Protein AF-A0A5C5Y256-F1 (afdb_monomer_lite)

pLDDT: mean 80.4, std 19.27, range [34.69, 97.75]

Foldseek 3Di:
DDKDDPPPFFDAFAAKKDKDKDKDFDQVAWAFKKKKKKKWKKKAFAWDQVQWDKQNHHFPEKDWLDWDWDQDPVGIIIITIIMGMHIGRGIDDRMIMTITITPIHGMTTNIMDMDMHHYNDGDDDDPYNYHDPDPCVVVVVVVVVVVPPVVVVVVVVVVVVVPPD

Secondary structure (DSSP, 8-state):
------SSS-EE-SSSPPEEEEEEE-TT--SSEEEEEEEEEEEESPEEEEEEEETTEEPSEEEEEEEEEEEETTEEEEEEEEEEEEEESSPPPSEEEEEEEESSTTEEEEEEEEEEEEESS-----SS--PPPPPTHHHHHHHHHHHHHHHHHHHHHHHHHTT--

InterPro domains:
  IPR013424 PEP-CTERM protein-sorting domain [TIGR02595] (132-157)

Structure (mmCIF, N/CA/C/O backbone):
data_AF-A0A5C5Y256-F1
#
_entry.id   AF-A0A5C5Y256-F1
#
loop_
_atom_site.group_PDB
_atom_site.id
_atom_site.type_symbol
_atom_site.label_atom_id
_atom_site.label_alt_id
_atom_site.label_comp_id
_atom_site.label_asym_id
_atom_site.label_entity_id
_atom_site.label_seq_id
_atom_site.pdbx_PDB_ins_code
_atom_site.Cartn_x
_atom_site.Cartn_y
_atom_site.Cartn_z
_atom_site.occupancy
_atom_site.B_iso_or_equiv
_atom_site.auth_seq_id
_atom_site.auth_comp_id
_atom_site.auth_asym_id
_atom_site.auth_atom_id
_atom_site.pdbx_PDB_model_num
ATOM 1 N N . MET A 1 1 ? 0.397 11.827 10.457 1.00 34.69 1 MET A N 1
ATOM 2 C CA . MET A 1 1 ? 0.881 11.630 9.077 1.00 34.69 1 MET A CA 1
ATOM 3 C C . MET A 1 1 ? 2.297 11.081 9.155 1.00 34.69 1 MET A C 1
ATOM 5 O O . MET A 1 1 ? 3.234 11.843 9.354 1.00 34.69 1 MET A O 1
ATOM 9 N N . THR A 1 2 ? 2.439 9.758 9.115 1.00 43.88 2 THR A N 1
ATOM 10 C CA . THR A 1 2 ? 3.727 9.065 8.975 1.00 43.88 2 THR A CA 1
ATOM 11 C C . THR A 1 2 ? 3.893 8.754 7.493 1.00 43.88 2 THR A C 1
ATOM 13 O O . THR A 1 2 ? 3.155 7.951 6.935 1.00 43.88 2 THR A O 1
ATOM 16 N N . GLY A 1 3 ? 4.791 9.466 6.825 1.00 47.16 3 GLY A N 1
ATOM 17 C CA . GLY A 1 3 ? 5.094 9.262 5.414 1.00 47.16 3 GLY A CA 1
ATOM 18 C C . GLY A 1 3 ? 6.559 9.580 5.169 1.00 47.16 3 GLY A C 1
ATOM 19 O O . GLY A 1 3 ? 7.118 10.465 5.821 1.00 47.16 3 GLY A O 1
ATOM 20 N N . PHE A 1 4 ? 7.189 8.853 4.252 1.00 51.09 4 PHE A N 1
ATOM 21 C CA . PHE A 1 4 ? 8.534 9.195 3.812 1.00 51.09 4 PHE A CA 1
ATOM 22 C C . PHE A 1 4 ? 8.445 10.377 2.853 1.00 51.09 4 PHE A C 1
ATOM 24 O O . PHE A 1 4 ? 7.821 10.287 1.798 1.00 51.09 4 PHE A O 1
ATOM 31 N N . VAL A 1 5 ? 9.082 11.484 3.223 1.00 43.75 5 VAL A N 1
ATOM 32 C CA . VAL A 1 5 ? 9.382 12.572 2.295 1.00 43.75 5 VAL A CA 1
ATOM 33 C C . VAL A 1 5 ? 10.855 12.444 1.956 1.00 43.75 5 VAL A C 1
ATOM 35 O O . VAL A 1 5 ? 11.719 12.769 2.770 1.00 43.75 5 VAL A O 1
ATOM 38 N N . THR A 1 6 ? 11.161 11.932 0.770 1.00 45.12 6 THR A N 1
ATOM 39 C CA . THR A 1 6 ? 12.534 11.942 0.273 1.00 45.12 6 THR A CA 1
ATOM 40 C C . THR A 1 6 ? 12.877 13.374 -0.128 1.00 45.12 6 THR A C 1
ATOM 42 O O . THR A 1 6 ? 12.312 13.909 -1.079 1.00 45.12 6 THR A O 1
ATOM 45 N N . SER A 1 7 ? 13.767 14.031 0.614 1.00 36.16 7 SER A N 1
ATOM 46 C CA . SER A 1 7 ? 14.047 15.464 0.450 1.00 36.16 7 SER A CA 1
ATOM 47 C C . SER A 1 7 ? 14.774 15.829 -0.854 1.00 36.16 7 SER A C 1
ATOM 49 O O . SER A 1 7 ? 14.881 17.016 -1.161 1.00 36.16 7 SER A O 1
ATOM 51 N N . THR A 1 8 ? 15.262 14.850 -1.629 1.00 38.97 8 THR A N 1
ATOM 52 C CA . THR A 1 8 ? 16.079 15.091 -2.837 1.00 38.97 8 THR A CA 1
ATOM 53 C C . THR A 1 8 ? 15.862 14.120 -4.009 1.00 38.97 8 THR A C 1
ATOM 55 O O . THR A 1 8 ? 16.502 14.294 -5.045 1.00 38.97 8 THR A O 1
ATOM 58 N N . GLY A 1 9 ? 14.971 13.131 -3.908 1.00 55.41 9 GLY A N 1
ATOM 59 C CA . GLY A 1 9 ? 14.725 12.166 -4.987 1.00 55.41 9 GLY A CA 1
ATOM 60 C C . GLY A 1 9 ? 14.216 10.823 -4.477 1.00 55.41 9 GLY A C 1
ATOM 61 O O . GLY A 1 9 ? 14.474 10.453 -3.336 1.00 55.41 9 GLY A O 1
ATOM 62 N N . ALA A 1 10 ? 13.481 10.121 -5.331 1.00 59.03 10 ALA A N 1
ATOM 63 C CA . ALA A 1 10 ? 12.868 8.833 -5.053 1.00 59.03 10 ALA A CA 1
ATOM 64 C C . ALA A 1 10 ? 13.830 7.766 -4.500 1.00 59.03 10 ALA A C 1
ATOM 66 O O . ALA A 1 10 ? 15.022 7.750 -4.819 1.00 59.03 10 ALA A O 1
ATOM 67 N N . ILE A 1 11 ? 13.297 6.814 -3.723 1.00 74.69 11 ILE A N 1
ATOM 68 C CA . ILE A 1 11 ? 14.057 5.612 -3.342 1.00 74.69 11 ILE A CA 1
ATOM 69 C C . ILE A 1 11 ? 14.155 4.721 -4.581 1.00 74.69 11 ILE A C 1
ATOM 71 O O . ILE A 1 11 ? 13.157 4.153 -5.025 1.00 74.69 11 ILE A O 1
ATOM 75 N N . TYR A 1 12 ? 15.360 4.613 -5.138 1.00 73.62 12 TYR A N 1
ATOM 76 C CA . TYR A 1 12 ? 15.622 3.904 -6.386 1.00 73.62 12 TYR A CA 1
ATOM 77 C C . TYR A 1 12 ? 16.679 2.812 -6.214 1.00 73.62 12 TYR A C 1
ATOM 79 O O . TYR A 1 12 ? 17.737 3.039 -5.624 1.00 73.62 12 TYR A O 1
ATOM 87 N N . SER A 1 13 ? 16.412 1.641 -6.795 1.00 74.19 13 SER A N 1
ATOM 88 C CA . SER A 1 13 ? 17.357 0.524 -6.883 1.00 74.19 13 SER A CA 1
ATOM 89 C C . SER A 1 13 ? 17.542 0.108 -8.340 1.00 74.19 13 SER A C 1
ATOM 91 O O . SER A 1 13 ? 16.573 -0.199 -9.029 1.00 74.19 13 SER A O 1
ATOM 93 N N . PHE A 1 14 ? 18.787 0.071 -8.822 1.00 75.44 14 PHE A N 1
ATOM 94 C CA . PHE A 1 14 ? 19.107 -0.312 -10.206 1.00 75.44 14 PHE A CA 1
ATOM 95 C C . PHE A 1 14 ? 19.458 -1.794 -10.377 1.00 75.44 14 PHE A C 1
ATOM 97 O O . PHE A 1 14 ? 19.507 -2.274 -11.504 1.00 75.44 14 PHE A O 1
ATOM 104 N N . SER A 1 15 ? 19.772 -2.501 -9.291 1.00 72.38 15 SER A N 1
ATOM 105 C CA . SER A 1 15 ? 20.392 -3.833 -9.340 1.00 72.38 15 SER A CA 1
ATOM 106 C C . SER A 1 15 ? 19.523 -4.944 -8.759 1.00 72.38 15 SER A C 1
ATOM 108 O O . SER A 1 15 ? 19.734 -6.107 -9.091 1.00 72.38 15 SER A O 1
ATOM 110 N N . ALA A 1 16 ? 18.551 -4.608 -7.912 1.00 72.88 16 ALA A N 1
ATOM 111 C CA . ALA A 1 16 ? 17.676 -5.568 -7.248 1.00 72.88 16 ALA A CA 1
ATOM 112 C C . ALA A 1 16 ? 16.276 -4.987 -7.041 1.00 72.88 16 ALA A C 1
ATOM 114 O O . ALA A 1 16 ? 16.094 -3.768 -7.102 1.00 72.88 16 ALA A O 1
ATOM 115 N N . ALA A 1 17 ? 15.304 -5.860 -6.770 1.00 77.69 17 ALA A N 1
ATOM 116 C CA . ALA A 1 17 ? 14.001 -5.425 -6.293 1.00 77.69 17 ALA A CA 1
ATOM 117 C C . ALA A 1 17 ? 14.161 -4.634 -4.986 1.00 77.69 17 ALA A C 1
ATOM 119 O O . ALA A 1 17 ? 14.959 -4.999 -4.122 1.00 77.69 17 ALA A O 1
ATOM 120 N N . THR A 1 18 ? 13.438 -3.526 -4.873 1.00 81.81 18 THR A N 1
ATOM 121 C CA . THR A 1 18 ? 13.444 -2.703 -3.666 1.00 81.81 18 THR A CA 1
ATOM 122 C C . THR A 1 18 ? 12.452 -3.298 -2.681 1.00 81.81 18 THR A C 1
ATOM 124 O O . THR A 1 18 ? 11.283 -3.455 -3.028 1.00 81.81 18 THR A O 1
ATOM 127 N N . GLU A 1 19 ? 12.905 -3.575 -1.464 1.00 85.94 19 GLU A N 1
ATOM 128 C CA . GLU A 1 19 ? 12.057 -3.959 -0.334 1.00 85.94 19 GLU A CA 1
ATOM 129 C C . GLU A 1 19 ? 11.883 -2.745 0.580 1.00 85.94 19 GLU A C 1
ATOM 131 O O . GLU A 1 19 ? 12.862 -2.103 0.974 1.00 85.94 19 GLU A O 1
ATOM 136 N N . ILE A 1 20 ? 10.638 -2.387 0.886 1.00 87.50 20 ILE A N 1
ATOM 137 C CA . ILE A 1 20 ? 10.301 -1.229 1.717 1.00 87.50 20 ILE A CA 1
ATOM 138 C C . ILE A 1 20 ? 9.461 -1.708 2.892 1.00 87.50 20 ILE A C 1
ATOM 140 O O . ILE A 1 20 ? 8.506 -2.459 2.712 1.00 87.50 20 ILE A O 1
ATOM 144 N N . SER A 1 21 ? 9.807 -1.239 4.091 1.00 88.94 21 SER A N 1
ATOM 145 C CA . SER A 1 21 ? 9.034 -1.455 5.311 1.00 88.94 21 SER A CA 1
ATOM 146 C C . SER A 1 21 ? 8.929 -0.159 6.112 1.00 88.94 21 SER A C 1
ATOM 148 O O . SER A 1 21 ? 9.872 0.638 6.142 1.00 88.94 21 SER A O 1
ATOM 150 N N . THR A 1 22 ? 7.769 0.088 6.717 1.00 88.12 22 THR A N 1
ATOM 151 C CA . THR A 1 22 ? 7.509 1.285 7.522 1.00 88.12 22 THR A CA 1
ATOM 152 C C . THR A 1 22 ? 6.456 1.064 8.583 1.00 88.12 22 THR A C 1
ATOM 154 O O . THR A 1 22 ? 5.518 0.293 8.387 1.00 88.12 22 THR A O 1
ATOM 157 N N . ASP A 1 23 ? 6.588 1.796 9.683 1.00 90.50 23 ASP A N 1
ATOM 158 C CA . ASP A 1 23 ? 5.659 1.725 10.798 1.00 90.50 23 ASP A CA 1
ATOM 159 C C . ASP A 1 23 ? 4.615 2.846 10.720 1.00 90.50 23 ASP A C 1
ATOM 161 O O . ASP A 1 23 ? 4.909 4.021 10.475 1.00 90.50 23 ASP A O 1
ATOM 165 N N . VAL A 1 24 ? 3.369 2.470 10.978 1.00 90.06 24 VAL A N 1
ATOM 166 C CA . VAL A 1 24 ? 2.182 3.316 11.011 1.00 90.06 24 VAL A CA 1
ATOM 167 C C . VAL A 1 24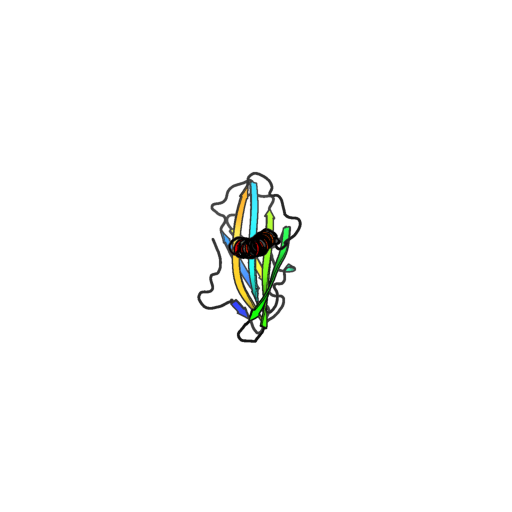 ? 1.732 3.409 12.460 1.00 90.06 24 VAL A C 1
ATOM 169 O O . VAL A 1 24 ? 1.205 2.451 13.020 1.00 90.06 24 VAL A O 1
ATOM 172 N N . LYS A 1 25 ? 1.950 4.577 13.062 1.00 92.25 25 LYS A N 1
ATOM 173 C CA . LYS A 1 25 ? 1.587 4.860 14.455 1.00 92.25 25 LYS A CA 1
ATOM 174 C C . LYS A 1 25 ? 0.088 5.155 14.538 1.00 92.25 25 LYS A C 1
ATOM 176 O O . LYS A 1 25 ? -0.379 6.102 13.902 1.00 92.25 25 LYS A O 1
ATOM 181 N N . THR A 1 26 ? -0.647 4.390 15.339 1.00 92.56 26 THR A N 1
ATOM 182 C CA . THR A 1 26 ? -2.109 4.513 15.518 1.00 92.56 26 THR A CA 1
ATOM 183 C C . THR A 1 26 ? -2.536 4.684 16.976 1.00 92.56 26 THR A C 1
ATOM 185 O O . THR A 1 26 ? -3.722 4.622 17.282 1.00 92.56 26 THR A O 1
ATOM 188 N N . THR A 1 27 ? -1.591 4.991 17.866 1.00 91.62 27 THR A N 1
ATOM 189 C CA . THR A 1 27 ? -1.786 5.171 19.321 1.00 91.62 27 THR A CA 1
ATOM 190 C C . THR A 1 27 ? -2.855 6.192 19.726 1.00 91.62 27 THR A C 1
ATOM 192 O O . THR A 1 27 ? -3.325 6.186 20.861 1.00 91.62 27 THR A O 1
ATOM 195 N N . ASN A 1 28 ? -3.238 7.103 18.831 1.00 92.69 28 ASN A N 1
ATOM 196 C CA . ASN A 1 28 ? -4.262 8.120 19.065 1.00 92.69 28 ASN A CA 1
ATOM 197 C C . ASN A 1 28 ? -5.651 7.739 18.523 1.00 92.69 28 ASN A C 1
ATOM 199 O O . ASN A 1 28 ? -6.564 8.564 18.582 1.00 92.69 28 ASN A O 1
ATOM 203 N N . LEU A 1 29 ? -5.807 6.540 17.959 1.00 94.31 29 LEU A N 1
ATOM 204 C CA . LEU A 1 29 ? -7.070 6.041 17.427 1.00 94.31 29 LEU A CA 1
ATOM 205 C C . LEU A 1 29 ? -7.772 5.143 18.448 1.00 94.31 29 LEU A C 1
ATOM 207 O O . LEU A 1 29 ? -7.141 4.372 19.163 1.00 94.31 29 LEU A O 1
ATOM 211 N N . SER A 1 30 ? -9.098 5.215 18.484 1.00 95.81 30 SER A N 1
ATOM 212 C CA . SER A 1 30 ? -9.936 4.349 19.310 1.00 95.81 30 SER A CA 1
ATOM 213 C C . SER A 1 30 ? -11.196 3.938 18.552 1.00 95.81 30 SER A C 1
ATOM 215 O O . SER A 1 30 ? -11.689 4.669 17.693 1.00 95.81 30 SER A O 1
ATOM 217 N N . GLY A 1 31 ? -11.687 2.736 18.841 1.00 95.62 31 GLY A N 1
ATOM 218 C CA . GLY A 1 31 ? -12.853 2.141 18.195 1.00 95.62 31 GLY A CA 1
ATOM 219 C C . GLY A 1 31 ? -12.764 0.619 18.186 1.00 95.62 31 GLY A C 1
ATOM 220 O O . GLY A 1 31 ? -11.784 0.041 18.663 1.00 95.62 31 GLY A O 1
ATOM 221 N N . THR A 1 32 ? -13.779 -0.034 17.629 1.00 97.06 32 THR A N 1
ATOM 222 C CA . THR A 1 32 ? -13.827 -1.503 17.493 1.00 97.06 32 THR A CA 1
ATOM 223 C C . THR A 1 32 ? -13.424 -2.006 16.108 1.00 97.06 32 THR A C 1
ATOM 225 O O . THR A 1 32 ? -13.274 -3.210 15.922 1.00 97.06 32 THR A O 1
ATOM 228 N N . GLN A 1 33 ? -13.228 -1.094 15.156 1.00 97.38 33 GLN A N 1
ATOM 229 C CA . GLN A 1 33 ? -12.859 -1.358 13.770 1.00 97.38 33 GLN A CA 1
ATOM 230 C C . GLN A 1 33 ? -11.706 -0.447 13.361 1.00 97.38 33 GLN A C 1
ATOM 232 O O . GLN A 1 33 ? -11.692 0.730 13.731 1.00 97.38 33 GLN A O 1
ATOM 237 N N . THR A 1 34 ? -10.798 -0.950 12.525 1.00 97.44 34 THR A N 1
ATOM 238 C CA . THR A 1 34 ? -9.666 -0.176 11.997 1.00 97.44 34 THR A CA 1
ATOM 239 C C . THR A 1 34 ? -9.648 -0.229 10.477 1.00 97.44 34 THR A C 1
ATOM 241 O O . THR A 1 34 ? -9.807 -1.296 9.891 1.00 97.44 34 THR A O 1
ATOM 244 N N . ARG A 1 35 ? -9.411 0.915 9.834 1.00 97.50 35 ARG A N 1
ATOM 245 C CA . ARG A 1 35 ? -9.091 1.002 8.410 1.00 97.50 35 ARG A CA 1
ATOM 246 C C . ARG A 1 35 ? -7.724 1.633 8.236 1.00 97.50 35 ARG A C 1
ATOM 248 O O . ARG A 1 35 ? -7.496 2.732 8.730 1.00 97.50 35 ARG A O 1
ATOM 255 N N . VAL A 1 36 ? -6.853 0.984 7.478 1.00 97.12 36 VAL A N 1
ATOM 256 C CA . VAL A 1 36 ? -5.594 1.574 7.010 1.00 97.12 36 VAL A CA 1
ATOM 257 C C . VAL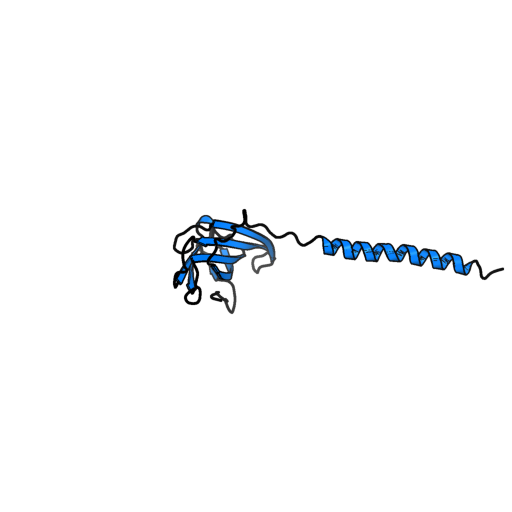 A 1 36 ? -5.658 1.693 5.497 1.00 97.12 36 VAL A C 1
ATOM 259 O O . VAL A 1 36 ? -6.103 0.772 4.814 1.00 97.12 36 VAL A O 1
ATOM 262 N N . VAL A 1 37 ? -5.245 2.839 4.971 1.00 96.62 37 VAL A N 1
ATOM 263 C CA . VAL A 1 37 ? -5.204 3.134 3.540 1.00 96.62 37 VAL A CA 1
ATOM 264 C C . VAL A 1 37 ? -3.787 3.545 3.184 1.00 96.62 37 VAL A C 1
ATOM 266 O O . VAL A 1 37 ? -3.255 4.484 3.769 1.00 96.62 37 VAL A O 1
ATOM 269 N N . ALA A 1 38 ? -3.188 2.861 2.215 1.00 96.00 38 ALA A N 1
ATOM 270 C CA . ALA A 1 38 ? -1.902 3.233 1.646 1.00 96.00 38 ALA A CA 1
ATOM 271 C C . ALA A 1 38 ? -2.089 3.722 0.209 1.00 96.00 38 ALA A C 1
ATOM 273 O O . ALA A 1 38 ? -2.772 3.082 -0.592 1.00 96.00 38 ALA A O 1
ATOM 274 N N . GLN A 1 39 ? -1.446 4.840 -0.114 1.00 95.38 39 GLN A N 1
ATOM 275 C CA . GLN A 1 39 ? -1.281 5.356 -1.467 1.00 95.38 39 GLN A CA 1
ATOM 276 C C . GLN A 1 39 ? 0.210 5.406 -1.779 1.00 95.38 39 GLN A C 1
ATOM 278 O O . GLN A 1 39 ? 0.977 6.077 -1.083 1.00 95.38 39 GLN A O 1
ATOM 283 N N . ILE A 1 40 ? 0.623 4.681 -2.812 1.00 94.75 40 ILE A N 1
ATOM 284 C CA . ILE A 1 40 ? 2.027 4.526 -3.183 1.00 94.75 40 ILE A CA 1
ATOM 285 C C . ILE A 1 40 ? 2.190 5.024 -4.607 1.00 94.75 40 ILE A C 1
ATOM 287 O O . ILE A 1 40 ? 1.512 4.548 -5.507 1.00 94.75 40 ILE A O 1
ATOM 291 N N . GLN A 1 41 ? 3.097 5.966 -4.816 1.00 94.06 41 GLN A N 1
ATOM 292 C CA . GLN A 1 41 ? 3.450 6.456 -6.137 1.00 94.06 41 GLN A CA 1
ATOM 293 C C . GLN A 1 41 ? 4.840 5.949 -6.487 1.00 94.06 41 GLN A C 1
ATOM 295 O O . GLN A 1 41 ? 5.801 6.194 -5.753 1.00 94.06 41 GLN A O 1
ATOM 300 N N . ALA A 1 42 ? 4.946 5.258 -7.616 1.00 93.00 42 ALA A N 1
ATOM 301 C CA . ALA A 1 42 ? 6.216 4.758 -8.114 1.00 93.00 42 ALA A CA 1
ATOM 302 C C . ALA A 1 42 ? 6.330 4.953 -9.625 1.00 93.00 42 ALA A C 1
ATOM 304 O O . ALA A 1 42 ? 5.329 4.943 -10.344 1.00 93.00 42 ALA A O 1
ATOM 305 N N . SER A 1 43 ? 7.559 5.114 -10.104 1.00 92.00 43 SER A N 1
ATOM 306 C CA . SER A 1 43 ? 7.889 5.165 -11.523 1.00 92.00 43 SER A CA 1
ATOM 307 C C . SER A 1 43 ? 8.888 4.069 -11.913 1.00 92.00 43 SER A C 1
ATOM 309 O O . SER A 1 43 ? 9.594 3.520 -11.066 1.00 92.00 43 SER A O 1
ATOM 311 N N . GLY A 1 44 ? 8.932 3.713 -13.198 1.00 90.31 44 GLY A N 1
ATOM 312 C CA . GLY A 1 44 ? 9.780 2.625 -13.694 1.00 90.31 44 GLY A CA 1
ATOM 313 C C . GLY A 1 44 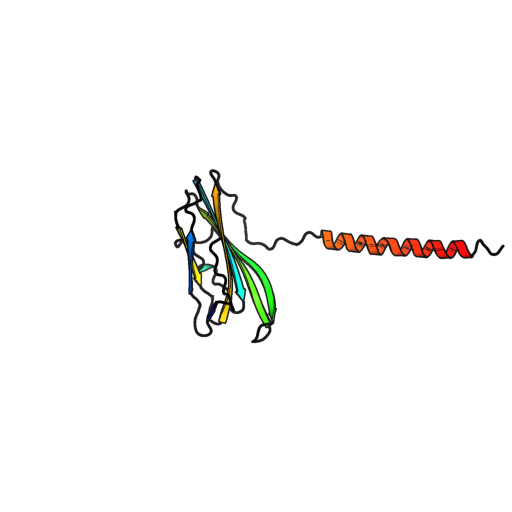? 9.127 1.260 -13.510 1.00 90.31 44 GLY A C 1
ATOM 314 O O . GLY A 1 44 ? 7.997 1.045 -13.953 1.00 90.31 44 GLY A O 1
ATOM 315 N N . THR A 1 45 ? 9.848 0.322 -12.898 1.00 89.94 45 THR A N 1
ATOM 316 C CA . THR A 1 45 ? 9.300 -1.012 -12.624 1.00 89.94 45 THR A CA 1
ATOM 317 C C . THR A 1 45 ? 8.169 -0.923 -11.607 1.00 89.94 45 THR A C 1
ATOM 319 O O . THR A 1 45 ? 8.265 -0.200 -10.620 1.00 89.94 45 THR A O 1
ATOM 322 N N . GLY A 1 46 ? 7.078 -1.642 -11.870 1.00 90.94 46 GLY A N 1
ATOM 323 C CA . GLY A 1 46 ? 5.883 -1.586 -11.037 1.00 90.94 46 GLY A CA 1
ATOM 324 C C . GLY A 1 46 ? 6.069 -2.181 -9.640 1.00 90.94 46 GLY A C 1
ATOM 325 O O . GLY A 1 46 ? 7.032 -2.901 -9.363 1.00 90.94 46 GLY A O 1
ATOM 326 N N . LEU A 1 47 ? 5.102 -1.893 -8.772 1.00 94.25 47 LEU A N 1
ATOM 327 C CA . LEU A 1 47 ? 4.999 -2.466 -7.433 1.00 94.25 47 LEU A CA 1
ATOM 328 C C . LEU A 1 47 ? 4.403 -3.878 -7.510 1.00 94.25 47 LEU A C 1
ATOM 330 O O . LEU A 1 47 ? 3.453 -4.113 -8.260 1.00 94.25 47 LEU A O 1
ATOM 334 N N . ASP A 1 48 ? 4.934 -4.815 -6.726 1.00 94.88 48 ASP A N 1
ATOM 335 C CA . ASP A 1 48 ? 4.340 -6.142 -6.578 1.00 94.88 48 ASP A CA 1
ATOM 336 C C . ASP A 1 48 ? 3.185 -6.076 -5.572 1.00 94.88 48 ASP A C 1
ATOM 338 O O . ASP A 1 48 ? 3.388 -6.127 -4.359 1.00 94.88 48 ASP A O 1
ATOM 342 N N . LEU A 1 49 ? 1.953 -5.966 -6.075 1.00 94.31 49 LEU A N 1
ATOM 343 C CA . LEU A 1 49 ? 0.757 -5.856 -5.234 1.00 94.31 49 LEU A CA 1
ATOM 344 C C . LEU A 1 49 ? 0.530 -7.085 -4.343 1.00 94.31 49 LEU A C 1
ATOM 346 O O . LEU A 1 49 ? -0.155 -6.963 -3.330 1.00 94.31 49 LEU A O 1
ATOM 350 N N . SER A 1 50 ? 1.098 -8.246 -4.685 1.00 94.56 50 SER A N 1
ATOM 351 C CA . SER A 1 50 ? 0.996 -9.449 -3.851 1.00 94.56 50 SER A CA 1
ATOM 352 C C . SER A 1 50 ? 1.907 -9.397 -2.620 1.00 94.56 50 SER A C 1
ATOM 354 O O . SER A 1 50 ? 1.614 -10.033 -1.610 1.00 94.56 50 SER A O 1
ATOM 356 N N . SER A 1 51 ? 2.966 -8.585 -2.676 1.00 94.69 51 SER A N 1
ATOM 357 C CA . SER A 1 51 ? 3.889 -8.337 -1.562 1.00 94.69 51 SER A CA 1
ATOM 358 C C . SER A 1 51 ? 3.425 -7.228 -0.609 1.00 94.69 51 SER A C 1
ATOM 360 O O . SER A 1 51 ? 4.056 -7.012 0.423 1.00 94.69 51 SER A O 1
ATOM 362 N N . LEU A 1 52 ? 2.342 -6.514 -0.946 1.00 95.81 52 LEU A N 1
ATOM 363 C CA . LEU A 1 52 ? 1.828 -5.383 -0.176 1.00 95.81 52 LEU A CA 1
ATOM 364 C C . LEU A 1 52 ? 1.029 -5.870 1.039 1.00 95.81 52 LEU A C 1
ATOM 366 O O . LEU A 1 52 ? -0.144 -6.243 0.931 1.00 95.81 52 LEU A O 1
ATOM 370 N N . LEU A 1 53 ? 1.677 -5.857 2.202 1.00 96.75 53 LEU A N 1
ATOM 371 C CA . LEU A 1 53 ? 1.177 -6.442 3.443 1.00 96.75 53 LEU A CA 1
ATOM 372 C C . LEU A 1 53 ? 1.160 -5.420 4.583 1.00 96.75 53 LEU A C 1
ATOM 374 O O . LEU A 1 53 ? 2.080 -4.619 4.723 1.00 96.75 53 LEU A O 1
ATOM 378 N N . LEU A 1 54 ? 0.150 -5.514 5.450 1.00 96.50 54 LEU A N 1
ATOM 379 C CA . LEU A 1 54 ? 0.056 -4.771 6.708 1.00 96.50 54 LEU A CA 1
ATOM 380 C C . LEU A 1 54 ? 0.059 -5.766 7.873 1.00 96.50 54 LEU A C 1
ATOM 382 O O . LEU A 1 54 ? -0.848 -6.588 7.976 1.00 96.50 54 LEU A O 1
ATOM 386 N N . ASN A 1 55 ? 1.084 -5.743 8.727 1.00 95.50 55 ASN A N 1
ATOM 387 C CA . ASN A 1 55 ? 1.331 -6.766 9.756 1.00 95.50 55 ASN A CA 1
ATOM 388 C C . ASN A 1 55 ? 1.266 -8.204 9.195 1.00 95.50 55 ASN A C 1
ATOM 390 O O . ASN A 1 55 ? 0.734 -9.116 9.827 1.00 95.50 55 ASN A O 1
ATOM 394 N N . GLY A 1 56 ? 1.763 -8.402 7.970 1.00 93.94 56 GLY A N 1
ATOM 395 C CA . GLY A 1 56 ? 1.715 -9.690 7.271 1.00 93.94 56 GLY A CA 1
ATOM 396 C C . GLY A 1 56 ? 0.346 -10.064 6.685 1.00 93.94 56 GLY A C 1
ATOM 397 O O . GLY A 1 56 ? 0.208 -11.157 6.145 1.00 93.94 56 GLY A O 1
ATOM 398 N N . GLN A 1 57 ? -0.659 -9.188 6.769 1.00 96.19 57 GLN A N 1
ATOM 399 C CA . GLN A 1 57 ? -1.994 -9.406 6.208 1.00 96.19 57 GLN A CA 1
ATOM 400 C C . GLN A 1 57 ? -2.140 -8.744 4.836 1.00 96.19 57 GLN A C 1
ATOM 402 O O . GLN A 1 57 ? -1.723 -7.601 4.627 1.00 96.19 57 GLN A O 1
ATOM 407 N N . THR A 1 58 ? -2.784 -9.444 3.905 1.00 96.69 58 THR A N 1
ATOM 408 C CA . THR A 1 58 ? -3.115 -8.914 2.577 1.00 96.69 58 THR A CA 1
ATOM 409 C C . THR A 1 58 ? -4.186 -7.832 2.662 1.00 96.69 58 THR A C 1
ATOM 411 O O . THR A 1 58 ? -5.066 -7.885 3.523 1.00 96.69 58 THR A O 1
ATOM 414 N N . ALA A 1 59 ? -4.139 -6.872 1.740 1.00 97.00 59 ALA A N 1
ATOM 415 C CA . ALA A 1 59 ? -5.162 -5.837 1.636 1.00 97.00 59 ALA A CA 1
ATOM 416 C C . ALA A 1 59 ? -6.546 -6.433 1.337 1.00 97.00 59 ALA A C 1
ATOM 418 O O . ALA A 1 59 ? -6.672 -7.379 0.559 1.00 97.00 59 ALA A O 1
ATOM 419 N N . SER A 1 60 ? -7.593 -5.842 1.916 1.00 96.44 60 SER A N 1
ATOM 420 C CA . SER A 1 60 ? -8.987 -6.135 1.562 1.00 96.44 60 SER A CA 1
ATOM 421 C C . SER A 1 60 ? -9.279 -5.717 0.120 1.00 96.44 60 SER A C 1
ATOM 423 O O . SER A 1 60 ? -10.051 -6.368 -0.579 1.00 96.44 60 SER A O 1
ATOM 425 N N . VAL A 1 61 ? -8.646 -4.626 -0.321 1.00 96.06 61 VAL A N 1
ATOM 426 C CA . VAL A 1 61 ? -8.704 -4.110 -1.691 1.00 96.06 61 VAL A CA 1
ATOM 427 C C . VAL A 1 61 ? -7.335 -3.547 -2.038 1.00 96.06 61 VAL A C 1
ATOM 429 O O . VAL A 1 61 ? -6.796 -2.753 -1.272 1.00 96.06 61 VAL A O 1
ATOM 432 N N . SER A 1 62 ? -6.784 -3.896 -3.195 1.00 96.56 62 SER A N 1
ATOM 433 C CA . SER A 1 62 ? -5.581 -3.255 -3.722 1.00 96.56 62 SER A CA 1
ATOM 434 C C . SER A 1 62 ? -5.616 -3.180 -5.244 1.00 96.56 62 SER A C 1
ATOM 436 O O . SER A 1 62 ? -6.343 -3.926 -5.903 1.00 96.56 62 SER A O 1
ATOM 438 N N . GLY A 1 63 ? -4.876 -2.233 -5.815 1.00 95.75 63 GLY A N 1
ATOM 439 C CA . GLY A 1 63 ? -4.829 -2.056 -7.260 1.00 95.75 63 GLY A CA 1
ATOM 440 C C . GLY A 1 63 ? -4.106 -0.793 -7.700 1.00 95.75 63 GLY A C 1
ATOM 441 O O . GLY A 1 63 ? -3.629 -0.002 -6.886 1.00 95.75 63 GLY A O 1
ATOM 442 N N . ILE A 1 64 ? -4.052 -0.615 -9.017 1.00 94.56 64 ILE A N 1
ATOM 443 C CA . ILE A 1 64 ? -3.565 0.608 -9.655 1.00 94.56 64 ILE A CA 1
ATOM 444 C C . ILE A 1 64 ? -4.736 1.593 -9.711 1.00 94.56 64 ILE A C 1
ATOM 446 O O . ILE A 1 64 ? -5.759 1.312 -10.332 1.00 94.56 64 ILE A O 1
ATOM 450 N N . ALA A 1 65 ? -4.590 2.726 -9.031 1.00 92.38 65 ALA A N 1
ATOM 451 C CA . ALA A 1 65 ? -5.551 3.820 -9.030 1.00 92.38 65 ALA A CA 1
ATOM 452 C C . ALA A 1 65 ? -5.423 4.694 -10.281 1.00 92.38 65 ALA A C 1
ATOM 454 O O . ALA A 1 65 ? -6.444 5.085 -10.836 1.00 92.38 65 ALA A O 1
ATOM 455 N N . ASP A 1 66 ? -4.197 4.968 -10.732 1.00 92.88 66 ASP A N 1
ATOM 456 C CA . ASP A 1 66 ? -3.909 5.704 -11.967 1.00 92.88 66 ASP A CA 1
ATOM 457 C C . ASP A 1 66 ? -2.550 5.279 -12.546 1.00 92.88 66 ASP A C 1
ATOM 459 O O . ASP A 1 66 ? -1.678 4.784 -11.827 1.00 92.88 66 ASP A O 1
ATOM 463 N N . SER A 1 67 ? -2.356 5.459 -13.851 1.00 92.81 67 SER A N 1
ATOM 464 C CA . SER A 1 67 ? -1.067 5.249 -14.507 1.00 92.81 67 SER A CA 1
ATOM 465 C C . SER A 1 67 ? -0.903 6.178 -15.699 1.00 92.81 67 SER A C 1
ATOM 467 O O . SER A 1 67 ? -1.783 6.295 -16.553 1.00 92.81 67 SER A O 1
ATOM 469 N N . ARG A 1 68 ? 0.259 6.826 -15.784 1.00 92.94 68 ARG A N 1
ATOM 470 C CA . ARG A 1 68 ? 0.578 7.784 -16.843 1.00 92.94 68 ARG A CA 1
ATOM 471 C C . ARG A 1 68 ? 2.042 7.720 -17.236 1.00 92.94 68 ARG A C 1
ATOM 473 O O . ARG A 1 68 ? 2.920 7.445 -16.420 1.00 92.94 68 ARG A O 1
ATOM 480 N N . THR A 1 69 ? 2.320 8.029 -18.494 1.00 92.88 69 THR A N 1
ATOM 481 C CA . THR A 1 69 ? 3.695 8.194 -18.964 1.00 92.88 69 THR A CA 1
ATOM 482 C C . THR A 1 69 ? 4.236 9.550 -18.525 1.00 92.88 69 THR A C 1
ATOM 484 O O . THR A 1 69 ? 3.606 10.581 -18.760 1.00 92.88 69 THR A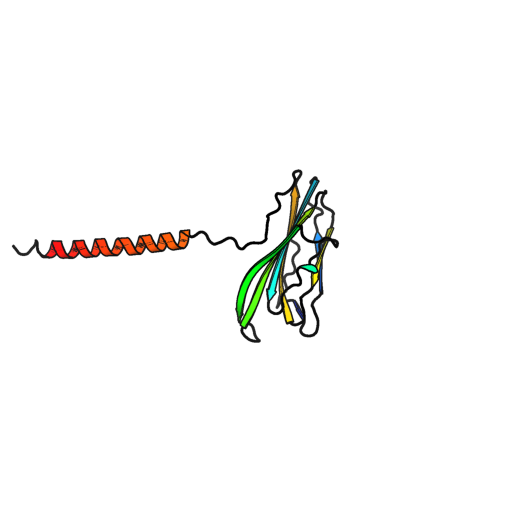 O 1
ATOM 487 N N . VAL A 1 70 ? 5.422 9.556 -17.925 1.00 88.94 70 VAL A N 1
ATOM 488 C CA . VAL A 1 70 ? 6.149 10.763 -17.521 1.00 88.94 70 VAL A CA 1
ATOM 489 C C . VAL A 1 70 ? 7.555 10.763 -18.102 1.00 88.94 70 VAL A C 1
ATOM 491 O O . VAL A 1 70 ? 8.118 9.719 -18.429 1.00 88.94 70 VAL A O 1
ATOM 494 N N . THR A 1 71 ? 8.139 11.946 -18.257 1.00 86.50 71 THR A N 1
ATOM 495 C CA . THR A 1 71 ? 9.527 12.090 -18.705 1.00 86.50 71 THR A CA 1
ATOM 496 C C . THR A 1 71 ? 10.475 11.941 -17.523 1.00 86.50 71 THR A C 1
ATOM 498 O O . THR A 1 71 ? 10.356 12.686 -16.552 1.00 86.50 71 THR A O 1
ATOM 501 N N . SER A 1 72 ? 11.436 11.025 -17.622 1.00 80.19 72 SER A N 1
ATOM 502 C CA . SER A 1 72 ? 12.517 10.853 -16.647 1.00 80.19 72 SER A CA 1
ATOM 503 C C . SER A 1 72 ? 13.884 11.090 -17.295 1.00 80.19 72 SER A C 1
ATOM 505 O O . SER A 1 72 ? 13.990 11.236 -18.515 1.00 80.19 72 SER A O 1
ATOM 507 N N . PHE A 1 73 ? 14.948 11.077 -16.489 1.00 72.38 73 PHE A N 1
ATOM 508 C CA . PHE A 1 73 ? 16.326 11.199 -16.973 1.00 72.38 73 PHE A CA 1
ATOM 509 C C . PHE A 1 73 ? 16.713 10.105 -17.989 1.00 72.38 73 PHE A C 1
ATOM 511 O O . PHE A 1 73 ? 17.501 10.360 -18.895 1.00 72.38 73 PHE A O 1
ATOM 518 N N . GLY A 1 74 ? 16.131 8.905 -17.878 1.00 74.94 74 GLY A N 1
ATOM 519 C CA . GLY A 1 74 ? 16.372 7.776 -18.787 1.00 74.94 74 GLY A CA 1
ATOM 520 C C . GLY A 1 74 ? 15.435 7.714 -19.998 1.00 74.94 74 GLY A C 1
ATOM 521 O O . GLY A 1 74 ? 15.470 6.735 -20.737 1.00 74.94 74 GLY A O 1
ATOM 522 N N . GLY A 1 75 ? 14.584 8.726 -20.197 1.00 84.50 75 GLY A N 1
ATOM 523 C CA . GLY A 1 75 ? 13.519 8.724 -21.200 1.00 84.50 75 GLY A CA 1
ATOM 524 C C . GLY A 1 75 ? 12.120 8.546 -20.595 1.00 84.50 75 GLY A C 1
ATOM 525 O O . GLY A 1 75 ? 11.953 8.619 -19.370 1.00 84.50 75 GLY A O 1
ATOM 526 N N . PRO A 1 76 ? 11.087 8.376 -21.440 1.00 88.31 76 PRO A N 1
ATOM 527 C CA . PRO A 1 76 ? 9.720 8.157 -20.983 1.00 88.31 76 PRO A CA 1
ATOM 528 C C . PRO A 1 76 ? 9.620 6.908 -20.103 1.00 88.31 76 PRO A C 1
ATOM 530 O O . PRO A 1 76 ? 10.128 5.849 -20.463 1.00 88.31 76 PRO A O 1
ATOM 533 N N . THR A 1 77 ? 8.945 7.031 -18.967 1.00 90.75 77 THR A N 1
ATOM 534 C CA . THR A 1 77 ? 8.694 5.933 -18.028 1.00 90.75 77 THR A CA 1
ATOM 535 C C . THR A 1 77 ? 7.235 5.937 -17.586 1.00 90.75 77 THR A C 1
ATOM 537 O O . THR A 1 77 ? 6.547 6.953 -17.707 1.00 90.75 77 THR A O 1
ATOM 540 N N . LEU A 1 78 ? 6.740 4.806 -17.090 1.00 92.31 78 LEU A N 1
ATOM 541 C CA . LEU A 1 78 ? 5.418 4.730 -16.475 1.00 92.31 78 LEU A CA 1
ATOM 542 C C . LEU A 1 78 ? 5.518 5.155 -15.014 1.00 92.31 78 LEU A C 1
ATOM 544 O O . LEU A 1 78 ? 6.334 4.619 -14.271 1.00 9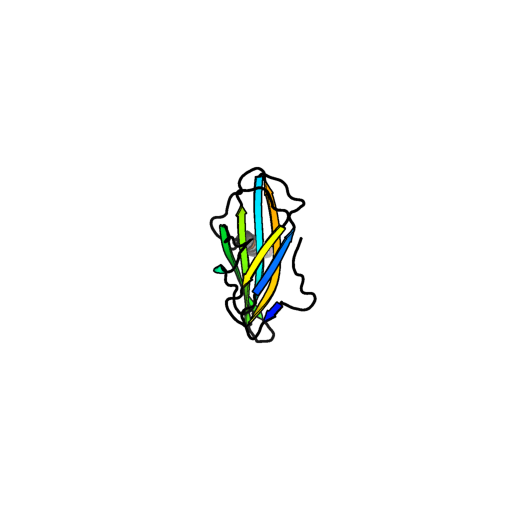2.31 78 LEU A O 1
ATOM 548 N N . GLN A 1 79 ? 4.674 6.099 -14.615 1.00 93.94 79 GLN A N 1
ATOM 549 C CA . GLN A 1 79 ? 4.398 6.442 -13.228 1.00 93.94 79 GLN A CA 1
ATOM 550 C C . GLN A 1 79 ? 3.012 5.911 -12.887 1.00 93.94 79 GLN A C 1
ATOM 552 O O . GLN A 1 79 ? 2.051 6.205 -13.596 1.00 93.94 79 GLN A O 1
ATOM 557 N N . SER A 1 80 ? 2.920 5.122 -11.824 1.00 94.88 80 SER A N 1
ATOM 558 C CA . SER A 1 80 ? 1.672 4.514 -11.375 1.00 94.88 80 SER A CA 1
ATOM 559 C C . SER A 1 80 ? 1.399 4.873 -9.923 1.00 94.88 80 SER A C 1
ATOM 561 O O . SER A 1 80 ? 2.302 4.837 -9.082 1.00 94.88 80 SER A O 1
ATOM 563 N N . ASP A 1 81 ? 0.139 5.193 -9.660 1.00 95.12 81 ASP A N 1
ATOM 564 C CA . ASP A 1 81 ? -0.403 5.414 -8.331 1.00 95.12 81 ASP A CA 1
ATOM 565 C C . ASP A 1 81 ? -1.128 4.137 -7.913 1.00 95.12 81 ASP A C 1
ATOM 567 O O . ASP A 1 81 ? -2.099 3.717 -8.541 1.00 95.12 81 ASP A O 1
ATOM 571 N N . TYR A 1 82 ? -0.644 3.494 -6.862 1.00 95.69 82 TYR A N 1
ATOM 572 C CA . TYR A 1 82 ? -1.218 2.295 -6.271 1.00 95.69 82 TYR A CA 1
ATOM 573 C C . TYR A 1 82 ? -2.010 2.676 -5.030 1.00 95.69 82 TYR A C 1
ATOM 575 O O . TYR A 1 82 ? -1.612 3.564 -4.272 1.00 95.69 82 TYR A O 1
ATOM 583 N N . MET A 1 83 ? -3.110 1.972 -4.793 1.00 96.81 83 MET A N 1
ATOM 584 C CA . MET A 1 83 ? -3.890 2.106 -3.572 1.00 96.81 83 MET A CA 1
ATOM 585 C C . MET A 1 83 ? -4.130 0.736 -2.955 1.00 96.81 83 MET A C 1
ATOM 587 O O . MET A 1 83 ? -4.391 -0.233 -3.667 1.00 96.81 83 MET A O 1
ATOM 591 N N . ALA A 1 84 ? -4.072 0.672 -1.630 1.00 97.19 84 ALA A N 1
ATOM 592 C CA . ALA A 1 84 ? -4.480 -0.490 -0.861 1.00 97.19 84 ALA A CA 1
ATOM 593 C C . ALA A 1 84 ? -5.246 -0.079 0.393 1.00 97.19 84 ALA A C 1
ATOM 595 O O . ALA A 1 84 ? -4.948 0.943 1.010 1.00 97.19 84 ALA A O 1
ATOM 596 N N . ILE A 1 85 ? -6.249 -0.877 0.739 1.00 97.31 85 ILE A N 1
ATOM 597 C CA . ILE A 1 85 ? -7.140 -0.675 1.876 1.00 97.31 85 ILE A CA 1
ATOM 598 C C . ILE A 1 85 ? -7.165 -1.967 2.682 1.00 97.31 85 ILE A C 1
ATOM 600 O O . ILE A 1 85 ? -7.455 -3.036 2.141 1.00 97.31 85 ILE A O 1
ATOM 604 N N . TRP A 1 86 ? -6.908 -1.850 3.979 1.00 97.75 86 TRP A N 1
ATOM 605 C CA . TRP A 1 86 ? -7.088 -2.911 4.961 1.00 97.75 86 TRP A CA 1
ATOM 606 C C . TRP A 1 86 ? -8.231 -2.526 5.883 1.00 97.75 86 TRP A C 1
ATOM 608 O O . TRP A 1 86 ? -8.111 -1.558 6.631 1.00 97.75 86 TRP A O 1
ATOM 618 N N . ASP A 1 87 ? -9.308 -3.302 5.838 1.00 97.31 87 ASP A N 1
ATOM 619 C CA . ASP A 1 87 ? -10.399 -3.233 6.803 1.00 97.31 87 ASP A CA 1
ATOM 620 C C . ASP A 1 87 ? -10.223 -4.358 7.820 1.00 97.31 87 ASP A C 1
ATOM 622 O O . ASP A 1 87 ? -10.347 -5.539 7.496 1.00 97.31 87 ASP A O 1
ATOM 626 N N . ILE A 1 88 ? -9.900 -3.986 9.054 1.00 96.44 88 ILE A N 1
ATOM 627 C CA . ILE A 1 88 ? -9.594 -4.910 10.142 1.00 96.44 88 ILE A CA 1
ATOM 628 C C . ILE A 1 88 ? -10.760 -4.892 11.119 1.00 96.44 88 ILE A C 1
ATOM 630 O O . ILE A 1 88 ? -11.102 -3.845 11.677 1.00 96.44 88 ILE A O 1
ATOM 634 N N . ALA A 1 89 ? -11.332 -6.076 11.349 1.00 96.12 89 ALA A N 1
ATOM 635 C CA . ALA A 1 89 ? -12.469 -6.274 12.236 1.00 96.12 89 ALA A CA 1
ATOM 636 C C . ALA A 1 89 ? -12.083 -6.248 13.736 1.00 96.12 89 ALA A C 1
ATOM 638 O O . ALA A 1 89 ? -12.452 -7.151 14.489 1.00 96.12 89 ALA A O 1
ATOM 639 N N . ALA A 1 90 ? -11.242 -5.292 14.142 1.00 95.88 90 ALA A N 1
ATOM 640 C CA . ALA A 1 90 ? -10.676 -5.187 15.483 1.00 95.88 90 ALA A CA 1
ATOM 641 C C . ALA A 1 90 ? -10.275 -3.745 15.837 1.00 95.88 90 ALA A C 1
ATOM 643 O O . ALA A 1 90 ? -10.071 -2.894 14.961 1.00 95.88 90 ALA A O 1
ATOM 644 N N . SER A 1 91 ? -10.115 -3.499 17.141 1.00 96.56 91 SER A N 1
ATOM 645 C CA . SER A 1 91 ? -9.593 -2.239 17.671 1.00 96.56 91 SER A CA 1
ATOM 646 C C . SER A 1 91 ? -8.179 -1.947 17.152 1.00 96.56 91 SER A C 1
ATOM 648 O O . SER A 1 91 ? -7.405 -2.895 16.978 1.00 96.56 91 SER A O 1
ATOM 650 N N . PRO A 1 92 ? -7.809 -0.667 16.957 1.00 96.12 92 PRO A N 1
ATOM 651 C CA . PRO A 1 92 ? -6.474 -0.303 16.500 1.00 96.12 92 PRO A CA 1
ATOM 652 C C . PRO A 1 92 ? -5.385 -0.850 17.423 1.00 96.12 92 PRO A C 1
ATOM 654 O O . PRO A 1 92 ? -5.509 -0.780 18.645 1.00 96.12 92 PRO A O 1
ATOM 657 N N . LEU A 1 93 ? -4.311 -1.375 16.835 1.00 95.62 93 LEU A N 1
ATOM 658 C CA . LEU A 1 93 ? -3.055 -1.586 17.549 1.00 95.62 93 LEU A CA 1
ATOM 659 C C . LEU A 1 93 ? -2.363 -0.235 17.783 1.00 95.62 93 LEU A C 1
ATOM 661 O O . LEU A 1 93 ? -2.723 0.768 17.167 1.00 95.62 93 LEU A O 1
ATOM 665 N N . ASP A 1 94 ? -1.337 -0.208 18.629 1.00 94.31 94 ASP A N 1
ATOM 666 C CA . ASP A 1 94 ? -0.486 0.981 18.765 1.00 94.31 94 ASP A CA 1
ATOM 667 C C . ASP A 1 94 ? 0.294 1.261 17.472 1.00 94.31 94 ASP A C 1
ATOM 669 O O . ASP A 1 94 ? 0.500 2.421 17.105 1.00 94.31 94 ASP A O 1
ATOM 673 N N . ASP A 1 95 ? 0.672 0.186 16.772 1.00 93.50 95 ASP A N 1
ATOM 674 C CA . ASP A 1 95 ? 1.519 0.193 15.588 1.00 93.50 95 ASP A CA 1
ATOM 675 C C . ASP A 1 95 ? 1.108 -0.868 14.561 1.00 93.50 95 ASP A C 1
ATOM 677 O O . ASP A 1 95 ? 0.791 -2.014 14.901 1.00 93.50 95 ASP A O 1
ATOM 681 N N . TYR A 1 96 ? 1.204 -0.498 13.286 1.00 94.69 96 TYR A N 1
ATOM 682 C CA . TYR A 1 96 ? 1.156 -1.423 12.156 1.00 94.69 96 TYR A CA 1
ATOM 683 C C . TYR A 1 96 ? 2.424 -1.309 11.311 1.00 94.69 96 TYR A C 1
ATOM 685 O O . TYR A 1 96 ? 2.895 -0.210 11.060 1.00 94.69 96 TYR A O 1
ATOM 693 N N . SER A 1 97 ? 2.939 -2.425 10.811 1.00 94.25 97 SER A N 1
ATOM 694 C CA . SER A 1 97 ? 4.061 -2.479 9.877 1.00 94.25 97 SER A CA 1
ATOM 695 C C . SER A 1 97 ? 3.538 -2.697 8.459 1.00 94.25 97 SER A C 1
ATOM 697 O O . SER A 1 97 ? 2.901 -3.713 8.177 1.00 94.25 97 SER A O 1
ATOM 699 N N . LEU A 1 98 ? 3.770 -1.735 7.572 1.00 94.94 98 LEU A N 1
ATOM 700 C CA . LEU A 1 98 ? 3.484 -1.832 6.144 1.00 94.94 98 LEU A CA 1
ATOM 701 C C . LEU A 1 98 ? 4.753 -2.272 5.414 1.00 94.94 98 LEU A C 1
ATOM 703 O O . LEU A 1 98 ? 5.772 -1.593 5.516 1.00 94.94 98 LEU A O 1
ATOM 707 N N . ALA A 1 99 ? 4.669 -3.343 4.630 1.00 94.31 99 ALA A N 1
ATOM 708 C CA . ALA A 1 99 ? 5.763 -3.833 3.798 1.00 94.31 99 ALA A CA 1
ATOM 709 C C . ALA A 1 99 ? 5.315 -4.049 2.348 1.00 94.31 99 ALA A C 1
ATOM 711 O O . ALA A 1 99 ? 4.168 -4.425 2.108 1.00 94.31 99 ALA A O 1
ATOM 712 N N . PHE A 1 100 ? 6.211 -3.794 1.392 1.00 94.50 100 PHE A N 1
ATOM 713 C CA . PHE A 1 100 ? 6.000 -4.080 -0.028 1.00 94.50 100 PHE A CA 1
ATOM 714 C C . PHE A 1 100 ? 7.308 -4.105 -0.817 1.00 94.50 100 PHE A C 1
ATOM 716 O O . PHE A 1 100 ? 8.299 -3.472 -0.443 1.00 94.50 100 PHE A O 1
ATOM 723 N N . ASN A 1 101 ? 7.262 -4.782 -1.962 1.00 93.31 101 ASN A N 1
ATOM 724 C CA . ASN A 1 101 ? 8.380 -4.979 -2.868 1.00 93.31 101 ASN A CA 1
ATOM 725 C C . ASN A 1 101 ? 8.072 -4.413 -4.259 1.00 93.31 101 ASN A C 1
ATOM 727 O O . ASN A 1 101 ? 6.916 -4.294 -4.677 1.00 93.31 101 ASN A O 1
ATOM 731 N N . SER A 1 102 ? 9.118 -4.099 -5.019 1.00 93.44 102 SER A N 1
ATOM 732 C CA . SER A 1 102 ? 8.988 -3.905 -6.463 1.00 93.44 102 SER A CA 1
ATOM 733 C C . SER A 1 102 ? 8.934 -5.242 -7.208 1.00 93.44 102 SER A C 1
ATOM 735 O O . SER A 1 102 ? 9.497 -6.239 -6.763 1.00 93.44 102 SER A O 1
ATOM 737 N N . LEU A 1 103 ? 8.335 -5.253 -8.404 1.00 92.75 103 LEU A N 1
ATOM 738 C CA . LEU A 1 103 ? 8.342 -6.414 -9.312 1.00 92.75 103 LEU A CA 1
ATOM 739 C C . LEU A 1 103 ? 9.743 -6.756 -9.851 1.00 92.75 103 LEU A C 1
ATOM 741 O O . LEU A 1 103 ? 9.942 -7.802 -10.463 1.00 92.75 103 LEU A O 1
ATOM 745 N N . GLY A 1 104 ? 10.714 -5.861 -9.674 1.00 89.00 104 GLY A N 1
ATOM 746 C CA . GLY A 1 104 ? 12.065 -6.016 -10.190 1.00 89.00 104 GLY A CA 1
ATOM 747 C C . GLY A 1 104 ? 12.927 -4.771 -9.973 1.00 89.00 104 GLY A C 1
ATOM 748 O O . GLY A 1 104 ? 12.495 -3.825 -9.302 1.00 89.00 104 GLY A O 1
ATOM 749 N N . PRO A 1 105 ? 14.149 -4.753 -10.532 1.00 86.81 105 PRO A N 1
ATOM 750 C CA . PRO A 1 105 ? 15.022 -3.585 -10.475 1.00 86.81 105 PRO A CA 1
ATOM 751 C C . PRO A 1 105 ? 14.405 -2.406 -11.234 1.00 86.81 105 PRO A C 1
ATOM 753 O O . PRO A 1 105 ? 13.508 -2.588 -12.050 1.00 86.81 105 PRO A O 1
ATOM 756 N N . HIS A 1 106 ? 14.923 -1.204 -11.011 1.00 87.56 106 HIS A N 1
ATOM 757 C CA . HIS A 1 106 ? 14.518 0.047 -11.658 1.00 87.56 106 HIS A CA 1
ATOM 758 C C . HIS A 1 106 ? 13.161 0.621 -11.224 1.00 87.56 106 HIS A C 1
ATOM 760 O O . HIS A 1 106 ? 12.594 1.449 -11.938 1.00 87.56 106 HIS A O 1
ATOM 766 N N . MET A 1 107 ? 12.638 0.225 -10.060 1.00 89.56 107 MET A N 1
ATOM 767 C CA . MET A 1 107 ? 11.552 0.975 -9.425 1.00 89.56 107 MET A CA 1
ATOM 768 C C . MET A 1 107 ? 12.120 2.210 -8.726 1.00 89.56 107 MET A C 1
ATOM 770 O O . MET A 1 107 ? 13.087 2.120 -7.967 1.00 89.56 107 MET A O 1
ATOM 774 N N . SER A 1 108 ? 11.481 3.346 -8.969 1.00 89.06 108 SER A N 1
ATOM 775 C CA . SER A 1 108 ? 11.703 4.629 -8.314 1.00 89.06 108 SER A CA 1
ATOM 776 C C . SER A 1 108 ? 10.482 4.936 -7.449 1.00 89.06 108 SER A C 1
ATOM 778 O O . SER A 1 108 ? 9.398 5.186 -7.971 1.00 89.06 108 SER A O 1
ATOM 780 N N . LEU A 1 109 ? 10.616 4.856 -6.125 1.00 89.94 109 LEU A N 1
ATOM 781 C CA . LEU A 1 109 ? 9.539 5.188 -5.191 1.00 89.94 109 LEU A CA 1
ATOM 782 C C . LEU A 1 109 ? 9.486 6.698 -4.962 1.00 89.94 109 LEU A C 1
ATOM 784 O O . LEU A 1 109 ? 10.352 7.250 -4.286 1.00 89.94 109 LEU A O 1
ATOM 788 N N . GLU A 1 110 ? 8.443 7.345 -5.465 1.00 89.00 110 GLU A N 1
ATOM 789 C CA . GLU A 1 110 ? 8.287 8.800 -5.394 1.00 89.00 110 GLU A CA 1
ATOM 790 C C . GLU A 1 110 ? 7.613 9.239 -4.090 1.00 89.00 110 GLU A C 1
ATOM 792 O O . GLU A 1 110 ? 8.017 10.220 -3.466 1.00 89.00 110 GLU A O 1
ATOM 797 N N . ALA A 1 111 ? 6.564 8.525 -3.669 1.00 89.69 111 ALA A N 1
ATOM 798 C CA . ALA A 1 111 ? 5.818 8.867 -2.465 1.00 89.69 111 ALA A CA 1
ATOM 799 C C . ALA A 1 111 ? 5.109 7.659 -1.851 1.00 89.69 111 ALA A C 1
ATOM 801 O O . ALA A 1 111 ? 4.605 6.785 -2.553 1.00 89.69 111 ALA A O 1
ATOM 802 N N . VAL A 1 112 ? 4.995 7.676 -0.523 1.00 91.38 112 VAL A N 1
ATOM 803 C CA . VAL A 1 112 ? 4.125 6.782 0.246 1.00 91.38 112 VAL A CA 1
ATOM 804 C C . VAL A 1 112 ? 3.325 7.633 1.218 1.00 91.38 112 VAL A C 1
ATOM 806 O O . VAL A 1 112 ? 3.892 8.376 2.021 1.00 91.38 112 VAL A O 1
ATOM 809 N N . ARG A 1 113 ? 2.001 7.536 1.136 1.00 93.25 113 ARG A N 1
ATOM 810 C CA . ARG A 1 113 ? 1.062 8.189 2.049 1.00 93.25 113 ARG A CA 1
ATOM 811 C C . ARG A 1 113 ? 0.229 7.116 2.715 1.00 93.25 113 ARG A C 1
ATOM 813 O O . ARG A 1 113 ? -0.270 6.222 2.038 1.00 93.25 113 ARG A O 1
ATOM 820 N N . ILE A 1 114 ? 0.118 7.202 4.032 1.00 93.81 114 ILE A N 1
ATOM 821 C CA . ILE A 1 114 ? -0.619 6.229 4.823 1.00 93.81 114 ILE A CA 1
ATOM 822 C C . ILE A 1 114 ? -1.539 6.989 5.758 1.00 93.81 114 ILE A C 1
ATOM 824 O O . ILE A 1 114 ? -1.086 7.839 6.529 1.00 93.81 114 ILE A O 1
ATOM 828 N N . ASP A 1 115 ? -2.816 6.643 5.687 1.00 94.56 115 ASP A N 1
ATOM 829 C CA . ASP A 1 115 ? -3.854 7.156 6.560 1.00 94.56 115 ASP A CA 1
ATOM 830 C C . ASP A 1 115 ? -4.487 5.995 7.322 1.00 94.56 115 ASP A C 1
ATOM 832 O O . ASP A 1 115 ? -4.728 4.920 6.771 1.00 94.56 115 ASP A O 1
ATOM 836 N N . ALA A 1 116 ? -4.754 6.215 8.604 1.00 95.69 116 ALA A N 1
ATOM 837 C CA . ALA A 1 116 ? -5.385 5.238 9.473 1.00 95.69 116 ALA A CA 1
ATOM 838 C C . ALA A 1 116 ? -6.609 5.856 10.147 1.00 95.69 116 ALA A C 1
ATOM 840 O O . ALA A 1 116 ? -6.593 7.011 10.577 1.00 95.69 116 ALA A O 1
ATOM 841 N N . PHE A 1 117 ? -7.670 5.064 10.235 1.00 96.38 117 PHE A N 1
ATOM 842 C CA . PHE A 1 117 ? -8.970 5.449 10.755 1.00 96.38 117 PHE A CA 1
ATOM 843 C C . PHE A 1 117 ? -9.467 4.374 11.712 1.00 96.38 117 PHE A C 1
ATOM 845 O O . PHE A 1 117 ? -9.210 3.187 11.517 1.00 96.38 117 PHE A O 1
ATOM 852 N N . ALA A 1 118 ? -10.238 4.791 12.709 1.00 97.19 118 ALA A N 1
ATOM 853 C CA . ALA A 1 118 ? -10.957 3.888 13.590 1.00 97.19 118 ALA A CA 1
ATOM 854 C C . ALA A 1 118 ? -12.438 4.262 13.637 1.00 97.19 118 ALA A C 1
ATOM 856 O O . ALA A 1 118 ? -12.808 5.415 13.406 1.00 97.19 118 ALA A O 1
ATOM 857 N N . SER A 1 119 ? -13.284 3.266 13.875 1.00 96.56 119 SER A N 1
ATOM 858 C CA . SER A 1 119 ? -14.738 3.409 13.922 1.00 96.56 119 SER A CA 1
ATOM 859 C C . SER A 1 119 ? -15.329 2.370 14.871 1.00 96.56 119 SER A C 1
ATOM 861 O O . SER A 1 119 ? -14.784 1.280 15.023 1.00 96.56 119 SER A O 1
ATOM 863 N N . ASP A 1 120 ? -16.473 2.675 15.482 1.00 97.56 120 ASP A N 1
ATOM 864 C CA . ASP A 1 120 ? -17.271 1.687 16.224 1.00 97.56 120 ASP A CA 1
ATOM 865 C C . ASP A 1 120 ? -18.216 0.882 15.321 1.00 97.56 120 ASP A C 1
ATOM 867 O O . ASP A 1 120 ? -18.906 -0.035 15.764 1.00 97.56 120 ASP A O 1
ATOM 871 N N . THR A 1 121 ? -18.254 1.223 14.034 1.00 95.56 121 THR A N 1
ATOM 872 C CA . THR A 1 121 ? -19.064 0.554 13.013 1.00 95.56 121 THR A CA 1
ATOM 873 C C . THR A 1 121 ? -18.185 0.057 11.877 1.00 95.56 121 THR A C 1
ATOM 875 O O . THR A 1 121 ? -17.179 0.688 11.542 1.00 95.56 121 THR A O 1
ATOM 878 N N . ALA A 1 122 ? -18.548 -1.093 11.301 1.00 92.88 122 ALA A N 1
ATOM 879 C CA . ALA A 1 122 ? -17.788 -1.703 10.216 1.00 92.88 122 ALA A CA 1
ATOM 880 C C . ALA A 1 122 ? -17.677 -0.746 9.024 1.00 92.88 122 ALA A C 1
ATOM 882 O O . ALA A 1 122 ? -18.651 -0.098 8.634 1.00 92.88 122 ALA A O 1
ATOM 883 N N . PHE A 1 123 ? -16.487 -0.676 8.433 1.00 94.06 123 PHE A N 1
ATOM 884 C CA . PHE A 1 123 ? -16.291 0.113 7.232 1.00 94.06 123 PHE A CA 1
ATOM 885 C C . PHE A 1 123 ? -16.973 -0.544 6.029 1.00 94.06 123 PHE A C 1
ATOM 887 O O . PHE A 1 123 ? -17.000 -1.765 5.893 1.00 94.06 123 PHE A O 1
ATOM 894 N N . VAL A 1 124 ? -17.485 0.280 5.115 1.00 93.75 124 VAL A N 1
ATOM 895 C CA . VAL A 1 124 ? -17.929 -0.197 3.803 1.00 93.75 124 VAL A CA 1
ATOM 896 C C . VAL A 1 124 ? -16.696 -0.330 2.914 1.00 93.75 124 VAL A C 1
ATOM 898 O O . VAL A 1 124 ? -16.065 0.672 2.555 1.00 93.75 124 VAL A O 1
ATOM 901 N N . THR A 1 125 ? -16.308 -1.566 2.610 1.00 89.62 125 THR A N 1
ATOM 902 C CA . THR A 1 125 ? -15.184 -1.879 1.720 1.00 89.62 125 THR A CA 1
ATOM 903 C C . THR A 1 125 ? -15.585 -1.618 0.264 1.00 89.62 125 THR A C 1
ATOM 905 O O . THR A 1 125 ? -16.617 -2.130 -0.178 1.00 89.62 125 THR A O 1
ATOM 908 N N . PRO A 1 126 ? -14.824 -0.819 -0.507 1.00 88.00 126 PRO A N 1
ATOM 909 C CA . PRO A 1 126 ? -15.101 -0.653 -1.931 1.00 88.00 126 PRO A CA 1
ATOM 910 C C . PRO A 1 126 ? -14.848 -1.965 -2.687 1.00 88.00 126 PRO A C 1
ATOM 912 O O . PRO A 1 126 ? -13.989 -2.750 -2.307 1.00 88.00 126 PRO A O 1
ATOM 915 N N . ALA A 1 127 ? -15.569 -2.204 -3.784 1.00 86.81 127 ALA A N 1
ATOM 916 C CA . ALA A 1 127 ? -15.416 -3.443 -4.555 1.00 86.81 127 ALA A CA 1
ATOM 917 C C . ALA A 1 127 ? -14.071 -3.538 -5.304 1.00 86.81 127 ALA A C 1
ATOM 919 O O . ALA A 1 127 ? -13.598 -4.633 -5.595 1.00 86.81 127 ALA A O 1
ATOM 920 N N . SER A 1 128 ? -13.468 -2.396 -5.641 1.00 86.94 128 SER A N 1
ATOM 921 C CA . SER A 1 128 ? -12.217 -2.316 -6.396 1.00 86.94 128 SER A CA 1
ATOM 922 C C . SER A 1 128 ? -11.557 -0.948 -6.234 1.00 86.94 128 SER A C 1
ATOM 924 O O . SER A 1 128 ? -12.227 0.044 -5.942 1.00 86.94 128 SER A O 1
ATOM 926 N N . VAL A 1 129 ? -10.252 -0.881 -6.501 1.00 85.12 129 VAL A N 1
ATOM 927 C CA . VAL A 1 129 ? -9.561 0.385 -6.770 1.00 85.12 129 VAL A CA 1
ATOM 928 C C . VAL A 1 129 ? -9.893 0.805 -8.201 1.00 85.12 129 VAL A C 1
ATOM 930 O O . VAL A 1 129 ? -9.514 0.123 -9.147 1.00 85.12 129 VAL A O 1
ATOM 933 N N . THR A 1 130 ? -10.622 1.904 -8.374 1.00 75.88 130 THR A N 1
ATOM 934 C CA . THR A 1 130 ? -10.910 2.486 -9.694 1.00 75.88 130 THR A CA 1
ATOM 935 C C . THR A 1 130 ? -10.650 3.979 -9.660 1.00 75.88 130 THR A C 1
ATOM 937 O O . THR A 1 130 ? -11.089 4.646 -8.719 1.00 75.88 130 THR A O 1
ATOM 940 N N . ALA A 1 131 ? -9.999 4.508 -10.699 1.00 62.75 131 ALA A N 1
ATOM 941 C CA . ALA A 1 131 ? -9.937 5.945 -10.937 1.00 62.75 131 ALA A CA 1
ATOM 942 C C . ALA A 1 131 ? -11.362 6.513 -10.937 1.00 62.75 131 ALA A C 1
ATOM 944 O O . ALA A 1 131 ? -12.233 6.004 -11.646 1.00 62.75 131 ALA A O 1
ATOM 945 N N . VAL A 1 132 ? -11.611 7.548 -10.135 1.00 64.06 132 VAL A N 1
ATOM 946 C CA . VAL A 1 132 ? -12.874 8.287 -10.201 1.00 64.06 132 VAL A CA 1
ATOM 947 C C . VAL A 1 132 ? -12.870 9.038 -11.534 1.00 64.06 132 VAL A C 1
ATOM 949 O O . VAL A 1 132 ? -11.998 9.889 -11.717 1.00 64.06 132 VAL A O 1
ATOM 952 N N . PRO A 1 133 ? -13.792 8.756 -12.476 1.00 56.62 133 PRO A N 1
ATOM 953 C CA . PRO A 1 133 ? -13.876 9.534 -13.702 1.00 56.62 133 PRO A CA 1
ATOM 954 C C . PRO A 1 133 ? -14.144 10.990 -13.332 1.00 56.62 133 PRO A C 1
ATOM 956 O O . PRO A 1 133 ? -15.061 11.263 -12.550 1.00 56.62 133 PRO A O 1
ATOM 959 N N . GLU A 1 134 ? -13.353 11.922 -13.867 1.00 58.03 134 GLU A N 1
ATOM 960 C CA . GLU A 1 134 ? -13.641 13.342 -13.679 1.00 58.03 134 GLU A CA 1
ATOM 961 C C . GLU A 1 134 ? -15.094 13.609 -14.097 1.00 58.03 134 GLU A C 1
ATOM 963 O O . GLU A 1 134 ? -15.558 13.069 -15.113 1.00 58.03 134 GLU A O 1
ATOM 968 N N . PRO A 1 135 ? -15.858 14.398 -13.321 1.00 52.09 135 PRO A N 1
ATOM 969 C CA . PRO A 1 135 ? -17.233 14.664 -13.680 1.00 52.09 135 PRO A CA 1
ATOM 970 C C . PRO A 1 135 ? -17.238 15.332 -15.058 1.00 52.09 135 PRO A C 1
ATOM 972 O O . PRO A 1 135 ? -16.557 16.329 -15.290 1.00 52.09 135 PRO A O 1
ATOM 975 N N . ALA A 1 136 ? -18.041 14.797 -15.979 1.00 59.62 136 ALA A N 1
ATOM 976 C CA . ALA A 1 136 ? -18.193 15.291 -17.352 1.00 59.62 136 ALA A CA 1
ATOM 977 C C . ALA A 1 136 ? -18.657 16.769 -17.457 1.00 59.62 136 ALA A C 1
ATOM 979 O O . ALA A 1 136 ? -18.890 17.280 -18.553 1.00 59.62 136 ALA A O 1
ATOM 980 N N . SER A 1 137 ? -18.797 17.473 -16.331 1.00 55.00 137 SER A N 1
ATOM 981 C CA . SER A 1 137 ? -19.226 18.862 -16.191 1.00 55.00 137 SER A CA 1
ATOM 982 C C . SER A 1 137 ? -18.254 19.891 -16.779 1.00 55.00 137 SER A C 1
ATOM 984 O O . SER A 1 137 ? -18.684 21.003 -17.089 1.00 55.00 137 SER A O 1
ATOM 986 N N . VAL A 1 138 ? -16.979 19.549 -17.005 1.00 54.09 138 VAL A N 1
ATOM 987 C CA . VAL A 1 138 ? -16.035 20.462 -17.683 1.00 54.09 138 VAL A CA 1
ATOM 988 C C . VAL A 1 138 ? -16.368 20.598 -19.177 1.00 54.09 138 VAL A C 1
ATOM 990 O O . VAL A 1 138 ? -16.293 21.693 -19.737 1.00 54.09 138 VAL A O 1
ATOM 993 N N . GLY A 1 139 ? -16.842 19.525 -19.822 1.00 52.09 139 GLY A N 1
ATOM 994 C CA . GLY A 1 139 ? -17.239 19.553 -21.235 1.00 52.09 139 GLY A CA 1
ATOM 995 C C . GLY A 1 139 ? -18.493 20.396 -21.499 1.00 52.09 139 GLY A C 1
ATOM 996 O O . GLY A 1 139 ? -18.598 21.073 -22.524 1.00 52.09 139 GLY A O 1
ATOM 997 N N . THR A 1 140 ? -19.436 20.426 -20.555 1.00 50.62 140 THR A N 1
ATOM 998 C CA . THR A 1 140 ? -20.710 21.145 -20.709 1.00 50.62 140 THR A CA 1
ATOM 999 C C . THR A 1 140 ? -20.573 22.664 -20.570 1.00 50.62 140 THR A C 1
ATOM 1001 O O . THR A 1 140 ? -21.327 23.390 -21.220 1.00 50.62 140 THR A O 1
ATOM 1004 N N . MET A 1 141 ? -19.594 23.178 -19.811 1.00 51.03 141 MET A N 1
ATOM 1005 C CA . MET A 1 141 ? -19.330 24.628 -19.749 1.00 51.03 141 MET A CA 1
ATOM 1006 C C . MET A 1 141 ? -18.758 25.187 -21.062 1.00 51.03 141 MET A C 1
ATOM 1008 O O . MET A 1 141 ? -19.092 26.308 -21.445 1.00 51.03 141 MET A O 1
ATOM 1012 N N . LEU A 1 142 ? -17.950 24.407 -21.787 1.00 49.59 142 LEU A N 1
ATOM 1013 C CA . LEU A 1 142 ? -17.398 24.804 -23.090 1.00 49.59 142 LEU A CA 1
ATOM 1014 C C . LEU A 1 142 ? -18.451 24.769 -24.210 1.00 49.59 142 LEU A C 1
ATOM 1016 O O . LEU A 1 142 ? -18.451 25.625 -25.093 1.00 49.59 142 LEU A O 1
ATOM 1020 N N . ALA A 1 143 ? -19.411 23.844 -24.146 1.00 51.22 143 ALA A N 1
ATOM 1021 C CA . ALA A 1 143 ? -20.504 23.778 -25.119 1.00 51.22 143 ALA A CA 1
ATOM 1022 C C . ALA A 1 143 ? -21.474 24.979 -25.026 1.00 51.22 143 ALA A C 1
ATOM 1024 O O . ALA A 1 143 ? -22.041 25.405 -26.036 1.00 51.22 143 ALA A O 1
ATOM 1025 N N . LEU A 1 144 ? -21.643 25.568 -23.836 1.00 51.09 144 LEU A N 1
ATOM 1026 C CA . LEU A 1 144 ? -22.539 26.712 -23.613 1.00 51.09 144 LEU A CA 1
ATOM 1027 C C . LEU A 1 144 ? -21.962 28.055 -24.094 1.00 51.09 144 LEU A C 1
ATOM 1029 O O . LEU A 1 144 ? -22.730 28.943 -24.472 1.00 51.09 144 LEU A O 1
ATOM 1033 N N . THR A 1 145 ? -20.638 28.217 -24.154 1.00 53.31 145 THR A N 1
ATOM 1034 C CA . THR A 1 145 ? -20.011 29.471 -24.614 1.00 53.31 145 THR A CA 1
ATOM 1035 C C . THR A 1 145 ? -19.920 29.563 -26.140 1.00 53.31 145 THR A C 1
ATOM 1037 O O . THR A 1 145 ? -20.069 30.653 -26.698 1.00 53.31 145 THR A O 1
ATOM 1040 N N . CYS A 1 146 ? -19.799 28.438 -26.853 1.00 53.53 146 CYS A N 1
ATOM 1041 C CA . CYS A 1 146 ? -19.762 28.431 -28.321 1.00 53.53 146 CYS A CA 1
ATOM 1042 C C . CYS A 1 146 ? -21.147 28.606 -28.982 1.00 53.53 146 CYS A C 1
ATOM 1044 O O . CYS A 1 146 ? -21.235 29.139 -30.090 1.00 53.53 146 CYS A O 1
ATOM 1046 N N . GLY A 1 147 ? -22.244 28.230 -28.311 1.00 50.28 147 GLY A N 1
ATOM 1047 C CA . GLY A 1 147 ? -23.606 28.375 -28.851 1.00 50.28 147 GLY A CA 1
ATOM 1048 C C . GLY A 1 147 ? -24.148 29.815 -28.859 1.00 50.28 147 GLY A C 1
ATOM 1049 O O . GLY A 1 147 ? -24.978 30.169 -29.701 1.00 50.28 147 GLY A O 1
ATOM 1050 N N . GLY A 1 148 ? -23.668 30.676 -27.955 1.00 47.44 148 GLY A N 1
ATOM 1051 C CA . GLY A 1 148 ? -24.142 32.061 -27.818 1.00 47.44 148 GLY A CA 1
ATOM 1052 C C . GLY A 1 148 ? -23.610 33.028 -28.885 1.00 47.44 148 GLY A C 1
ATOM 1053 O O . GLY A 1 148 ? -24.311 33.964 -29.282 1.00 47.44 148 GLY A O 1
ATOM 1054 N N . GLY A 1 149 ? -22.400 32.789 -29.404 1.00 46.59 149 GLY A N 1
ATOM 1055 C CA . GLY A 1 149 ? -21.729 33.695 -30.348 1.00 46.59 149 GLY A CA 1
ATOM 1056 C C . GLY A 1 149 ? -22.385 33.761 -31.732 1.00 46.59 149 GLY A C 1
ATOM 1057 O O . GLY A 1 149 ? -22.448 34.825 -32.353 1.00 46.59 149 GLY A O 1
ATOM 1058 N N . VAL A 1 150 ? -22.963 32.651 -32.200 1.00 50.72 150 VAL A N 1
ATOM 1059 C CA . VAL A 1 150 ? -23.557 32.566 -33.547 1.00 50.72 150 VAL A CA 1
ATOM 1060 C C . VAL A 1 150 ? -24.863 33.368 -33.645 1.00 50.72 150 VAL A C 1
ATOM 1062 O O . VAL A 1 150 ? -25.170 33.952 -34.688 1.00 50.72 150 VAL A O 1
ATOM 1065 N N . ARG A 1 151 ? -25.630 33.479 -32.551 1.00 47.25 151 ARG A N 1
ATOM 1066 C CA . ARG A 1 151 ? -26.915 34.202 -32.552 1.00 47.25 151 ARG A CA 1
ATOM 1067 C C . ARG A 1 151 ? -26.744 35.724 -32.481 1.00 47.25 151 ARG A C 1
ATOM 1069 O O . ARG A 1 151 ? -27.596 36.453 -32.990 1.00 47.25 151 ARG A O 1
ATOM 1076 N N . TRP A 1 152 ? -25.637 36.214 -31.918 1.00 48.09 152 TRP A N 1
ATOM 1077 C CA . TRP A 1 152 ? -25.359 37.651 -31.802 1.00 48.09 152 TRP A CA 1
ATOM 1078 C C . TRP A 1 152 ? -24.868 38.274 -33.118 1.00 48.09 152 TRP A C 1
ATOM 1080 O O . TRP A 1 152 ? -25.280 39.379 -33.476 1.00 48.09 152 TRP A O 1
ATOM 1090 N N . LEU A 1 153 ? -24.086 37.534 -33.911 1.00 49.84 153 LEU A N 1
ATOM 1091 C CA . LEU A 1 153 ? -23.601 38.005 -35.216 1.00 49.84 153 LEU A CA 1
ATOM 1092 C C . LEU A 1 153 ? -24.718 38.133 -36.267 1.00 49.84 153 LEU A C 1
ATOM 1094 O O . LEU A 1 153 ? -24.642 38.991 -37.147 1.00 49.84 153 LEU A O 1
ATOM 1098 N N . ARG A 1 154 ? -25.803 37.354 -36.149 1.00 52.75 154 ARG A N 1
ATOM 1099 C CA . ARG A 1 154 ? -26.944 37.431 -37.079 1.00 52.75 154 ARG A CA 1
ATOM 1100 C C . ARG A 1 154 ? -27.815 38.678 -36.885 1.00 52.75 154 ARG A C 1
ATOM 1102 O O . ARG A 1 154 ? -28.396 39.157 -37.853 1.00 52.75 154 ARG A O 1
ATOM 1109 N N . ARG A 1 155 ? -27.872 39.255 -35.675 1.00 52.91 155 ARG A N 1
ATOM 1110 C CA . ARG A 1 155 ? -28.676 40.468 -35.407 1.00 52.91 155 ARG A CA 1
ATOM 1111 C C . ARG A 1 155 ? -28.058 41.750 -35.970 1.00 52.91 155 ARG A C 1
ATOM 1113 O O . ARG A 1 155 ? -28.799 42.658 -36.335 1.00 52.91 155 ARG A O 1
ATOM 1120 N N . ARG A 1 156 ? -26.728 41.825 -36.110 1.00 50.53 156 ARG A N 1
ATOM 1121 C CA . ARG A 1 156 ? -26.056 43.043 -36.605 1.00 50.53 156 ARG A CA 1
ATOM 1122 C C . ARG A 1 156 ? -26.229 43.291 -38.105 1.00 50.53 156 ARG A C 1
ATOM 1124 O O . ARG A 1 156 ? -26.181 44.445 -38.510 1.00 50.53 156 ARG A O 1
ATOM 1131 N N . LYS A 1 157 ? -26.486 42.260 -38.922 1.00 47.84 157 LYS A N 1
ATOM 1132 C CA . LYS A 1 157 ? -26.707 42.458 -40.367 1.00 47.84 157 LYS A CA 1
ATOM 1133 C C . LYS A 1 157 ? -28.078 43.061 -40.702 1.00 47.84 157 LYS A C 1
ATOM 1135 O O . LYS A 1 157 ? -28.140 43.895 -41.591 1.00 47.84 157 LYS A O 1
ATOM 1140 N N . SER A 1 158 ? -29.144 42.743 -39.957 1.00 51.09 158 SER A N 1
ATOM 1141 C CA . SER A 1 158 ? -30.490 43.263 -40.289 1.00 51.09 158 SER A CA 1
ATOM 1142 C C . SER A 1 158 ? -30.711 44.741 -39.935 1.00 51.09 158 SER A C 1
ATOM 1144 O O . SER A 1 158 ? -31.581 45.388 -40.503 1.00 51.09 158 SER A O 1
ATOM 1146 N N . SER A 1 159 ? -29.915 45.307 -39.020 1.00 53.31 159 SER A N 1
ATOM 1147 C CA . SER A 1 159 ? -30.108 46.697 -38.578 1.00 53.31 159 SER A CA 1
ATOM 1148 C C . SER A 1 159 ? -29.434 47.733 -39.484 1.00 53.31 159 SER A C 1
ATOM 1150 O O . SER A 1 159 ? -29.688 48.925 -39.321 1.00 53.31 159 SER A O 1
ATOM 1152 N N . VAL A 1 160 ? -28.566 47.309 -40.409 1.00 51.69 160 VAL A N 1
ATOM 1153 C CA . VAL A 1 160 ? -27.865 48.219 -41.332 1.00 51.69 160 VAL A CA 1
ATOM 1154 C C . VAL A 1 160 ? -28.698 48.487 -42.591 1.00 51.69 160 VAL A C 1
ATOM 1156 O O . VAL A 1 160 ? -28.634 49.588 -43.130 1.00 51.69 160 VAL A O 1
ATOM 1159 N N . GLU A 1 161 ? -29.548 47.546 -43.011 1.00 49.16 161 GLU A N 1
ATOM 1160 C CA . GLU A 1 161 ? -30.460 47.737 -44.152 1.00 49.16 161 GLU A CA 1
ATOM 1161 C C . GLU A 1 161 ? -31.651 48.655 -43.837 1.00 49.16 161 GLU A C 1
ATOM 1163 O O . GLU A 1 161 ? -32.126 49.358 -44.720 1.00 49.16 161 GLU A O 1
ATOM 1168 N N . ALA A 1 162 ? -32.081 48.754 -42.576 1.00 52.34 162 ALA A N 1
ATOM 1169 C CA . ALA A 1 162 ? -33.225 49.589 -42.190 1.00 52.34 162 ALA A CA 1
ATOM 1170 C C . ALA A 1 162 ? -32.922 51.102 -42.085 1.00 52.34 162 ALA A C 1
ATOM 1172 O O . ALA A 1 162 ? -33.813 51.880 -41.759 1.00 52.34 162 ALA A O 1
ATOM 1173 N N . LYS A 1 163 ? -31.675 51.538 -42.324 1.00 49.44 163 LYS A N 1
ATOM 1174 C CA . LYS A 1 163 ? -31.262 52.959 -42.262 1.00 49.44 163 LYS A CA 1
ATOM 1175 C C . LYS A 1 163 ? -30.967 53.593 -43.627 1.00 49.44 163 LYS A C 1
ATOM 1177 O O . LYS A 1 163 ? -30.456 54.709 -43.681 1.00 49.44 163 LYS A O 1
ATOM 1182 N N . ARG A 1 164 ? -31.277 52.896 -44.723 1.00 51.28 164 ARG A N 1
ATOM 1183 C CA . ARG A 1 164 ? -31.231 53.428 -46.092 1.00 51.28 164 ARG A CA 1
ATOM 1184 C C . ARG A 1 164 ? -32.603 53.268 -46.745 1.00 51.28 164 ARG A C 1
ATOM 118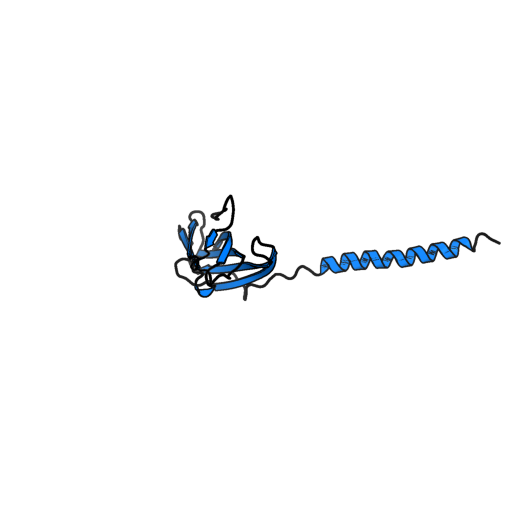6 O O . ARG A 1 164 ? -32.788 52.412 -47.601 1.00 51.28 164 ARG A O 1
ATOM 1193 N N . SER A 1 165 ? -33.555 54.076 -46.295 1.00 43.12 165 SER A N 1
ATOM 1194 C CA . SER A 1 165 ? -34.822 54.365 -46.968 1.00 43.12 165 SER A CA 1
ATOM 1195 C C . SER A 1 165 ? -35.247 55.775 -46.608 1.00 43.12 165 SER A C 1
ATOM 1197 O O . SER A 1 165 ? -34.906 56.210 -45.486 1.00 43.12 165 SER A O 1
#

Organism: NCBI:txid2527996

Radius of gyration: 25.33 Å; chains: 1; bounding box: 55×64×66 Å

Sequence (165 aa):
MTGFVTSTGAIYSFSAATEISTDVKTTNLSGTQTRVVAQIQASGTGLDLSSLLLNGQTASVSGIADSRTVTSFGGPTLQSDYMAIWDIAASPLDDYSLAFNSLGPHMSLEAVRIDAFASDTAFVTPASVTAVPEPASVGTMLALTCGGGVRWLRRRKSSVEAKRS